Protein AF-A0A7C6TSR0-F1 (afdb_monomer)

Secondary structure (DSSP, 8-state):
------------------------TTS-S--HHHHHHHHHHHGGGHHHHHHHHHHHHHHHHHHHHHHHHHHHIIIIIITTT-HHHHHHHHHHHHHHHHHHHHHHHHHHHHHHHHHHHHHHHH--

Sequence (124 aa):
MSFSFNPGVMRGARLRIGRGGREEISGKIFDWNITRRLLAYLRPHRRMMFESLFWMLASAGLALLAPYLVKRTIDDYIAMGDVQGLVWMATATLSAYAADFGANWRRRILLSTVGNNILRTMRG

pLDDT: mean 73.38, std 11.83, range [44.19, 92.75]

Nearest PDB structures (foldseek):
  6b87-assembly1_A-2  TM=4.267E-01  e=4.795E+00  synthetic construct
  6pyu-assembly1_B  TM=4.968E-01  e=9.251E+00  Homo sapiens
  4ayx-assembly1_A  TM=3.286E-01  e=4.795E+00  Homo sapiens
  3q84-assembly1_A  TM=3.900E-01  e=7.113E+00  Homo sapiens

Structure (mmCIF, N/CA/C/O backbone):
data_AF-A0A7C6TSR0-F1
#
_entry.id   AF-A0A7C6TSR0-F1
#
loop_
_atom_site.group_PDB
_atom_site.id
_atom_site.type_symbol
_atom_site.label_atom_id
_atom_site.label_alt_id
_atom_site.label_comp_id
_atom_site.label_asym_id
_atom_site.label_entity_id
_atom_site.label_seq_id
_atom_site.pdbx_PDB_ins_code
_atom_site.Cartn_x
_atom_site.Cartn_y
_atom_site.Cartn_z
_atom_site.occupancy
_atom_site.B_iso_or_equiv
_atom_site.auth_seq_id
_atom_site.auth_comp_id
_atom_site.auth_asym_id
_atom_site.auth_atom_id
_atom_site.pdbx_PDB_model_num
ATOM 1 N N . MET A 1 1 ? 62.803 -49.793 -16.613 1.00 44.19 1 MET A N 1
ATOM 2 C CA . MET A 1 1 ? 62.117 -48.748 -17.403 1.00 44.19 1 MET A CA 1
ATOM 3 C C . MET A 1 1 ? 62.754 -47.413 -17.050 1.00 44.19 1 MET A C 1
ATOM 5 O O . MET A 1 1 ? 62.627 -46.982 -15.914 1.00 44.19 1 MET A O 1
ATOM 9 N N . SER A 1 2 ? 63.537 -46.835 -17.960 1.00 48.31 2 SER A N 1
ATOM 10 C CA . SER A 1 2 ? 64.194 -45.534 -17.799 1.00 48.31 2 SER A CA 1
ATOM 11 C C . SER A 1 2 ? 63.279 -44.436 -18.341 1.00 48.31 2 SER A C 1
ATOM 13 O O . SER A 1 2 ? 62.858 -44.486 -19.493 1.00 48.31 2 SER A O 1
ATOM 15 N N . PHE A 1 3 ? 62.952 -43.449 -17.511 1.00 61.34 3 PHE A N 1
ATOM 16 C CA . PHE A 1 3 ? 62.216 -42.263 -17.942 1.00 61.34 3 PHE A CA 1
ATOM 17 C C . PHE A 1 3 ? 63.221 -41.188 -18.362 1.00 61.34 3 PHE A C 1
ATOM 19 O O . PHE A 1 3 ? 63.941 -40.651 -17.523 1.00 61.34 3 PHE A O 1
ATOM 26 N N . SER A 1 4 ? 63.290 -40.881 -19.660 1.00 63.81 4 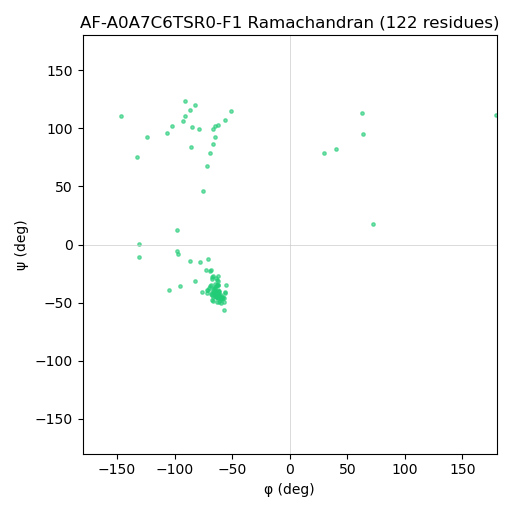SER A N 1
ATOM 27 C CA . SER A 1 4 ? 64.014 -39.710 -20.162 1.00 63.81 4 SER A CA 1
ATOM 28 C C . SER A 1 4 ? 63.089 -38.493 -20.130 1.00 63.81 4 SER A C 1
ATOM 30 O O . SER A 1 4 ? 62.091 -38.452 -20.851 1.00 63.81 4 SER A O 1
ATOM 32 N N . PHE A 1 5 ? 63.416 -37.491 -19.319 1.00 59.25 5 PHE A N 1
ATOM 33 C CA . PHE A 1 5 ? 62.766 -36.184 -19.380 1.00 59.25 5 PHE A CA 1
ATOM 34 C C . PHE A 1 5 ? 63.412 -35.351 -20.492 1.00 59.25 5 PHE A C 1
ATOM 36 O O . PHE A 1 5 ? 64.608 -35.078 -20.449 1.00 59.25 5 PHE A O 1
ATOM 43 N N . ASN A 1 6 ? 62.614 -34.948 -21.481 1.00 64.75 6 ASN A N 1
ATOM 44 C CA . ASN A 1 6 ? 62.999 -34.001 -22.524 1.00 64.75 6 ASN A CA 1
ATOM 45 C C . ASN A 1 6 ? 62.390 -32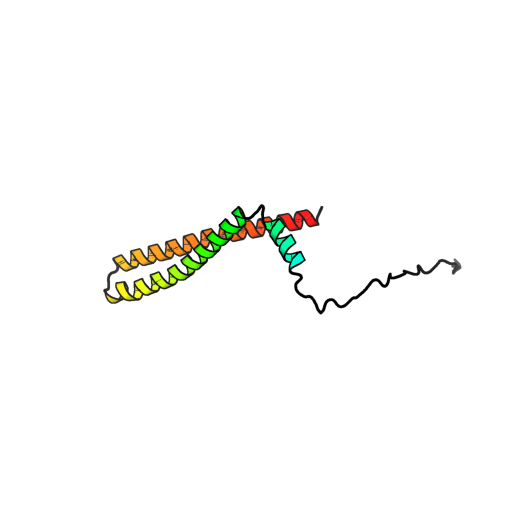.625 -22.189 1.00 64.75 6 ASN A C 1
ATOM 47 O O . ASN A 1 6 ? 61.186 -32.444 -22.393 1.00 64.75 6 ASN A O 1
ATOM 51 N N . PRO A 1 7 ? 63.148 -31.652 -21.648 1.00 61.78 7 PRO A N 1
ATOM 52 C CA . PRO A 1 7 ? 62.621 -30.329 -21.359 1.00 61.78 7 PRO A CA 1
ATOM 53 C C . PRO A 1 7 ? 62.736 -29.482 -22.628 1.00 61.78 7 PRO A C 1
ATOM 55 O O . PRO A 1 7 ? 63.700 -28.751 -22.838 1.00 61.78 7 PRO A O 1
ATOM 58 N N . GLY A 1 8 ? 61.748 -29.622 -23.508 1.00 57.47 8 GLY A N 1
ATOM 59 C CA . GLY A 1 8 ? 61.730 -28.963 -24.806 1.00 57.47 8 GLY A CA 1
ATOM 60 C C . GLY A 1 8 ? 60.486 -28.112 -25.030 1.00 57.47 8 GLY A C 1
ATOM 61 O O . GLY A 1 8 ? 59.515 -28.605 -25.580 1.00 57.47 8 GLY A O 1
ATOM 62 N N . VAL A 1 9 ? 60.601 -26.822 -24.691 1.00 56.94 9 VAL A N 1
ATOM 63 C CA . VAL A 1 9 ? 60.045 -25.676 -25.440 1.00 56.94 9 VAL A CA 1
ATOM 64 C C . VAL A 1 9 ? 58.506 -25.604 -25.586 1.00 56.94 9 VAL A C 1
ATOM 66 O O . VAL A 1 9 ? 57.922 -26.322 -26.380 1.00 56.94 9 VAL A O 1
ATOM 69 N N . MET A 1 10 ? 5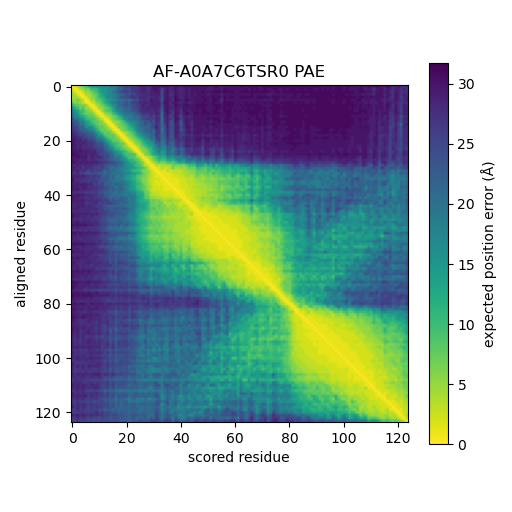7.850 -24.606 -24.968 1.00 54.41 10 MET A N 1
ATOM 70 C CA . MET A 1 10 ? 57.243 -23.491 -25.728 1.00 54.41 10 MET A CA 1
ATOM 71 C C . MET A 1 10 ? 56.513 -22.438 -24.872 1.00 54.41 10 MET A C 1
ATOM 73 O O . MET A 1 10 ? 55.413 -22.630 -24.377 1.00 54.41 10 MET A O 1
ATOM 77 N N . ARG A 1 11 ? 57.151 -21.258 -24.866 1.00 55.50 11 ARG A N 1
ATOM 78 C CA . ARG A 1 11 ? 56.585 -19.920 -25.118 1.00 55.50 11 ARG A CA 1
ATOM 79 C C . ARG A 1 11 ? 55.529 -19.405 -24.137 1.00 55.50 11 ARG A C 1
ATOM 81 O O . ARG A 1 11 ? 54.328 -19.543 -24.334 1.00 55.50 11 ARG A O 1
ATOM 88 N N . GLY A 1 12 ? 56.025 -18.628 -23.171 1.00 53.94 12 GLY A N 1
ATOM 89 C CA . GLY A 1 12 ? 55.229 -17.672 -22.413 1.00 53.94 12 GLY A CA 1
ATOM 90 C C . GLY A 1 12 ? 54.433 -16.754 -23.341 1.00 53.94 12 GLY A C 1
ATOM 91 O O . GLY A 1 12 ? 54.993 -15.949 -24.091 1.00 53.94 12 GLY A O 1
ATOM 92 N N . ALA A 1 13 ? 53.113 -16.875 -23.265 1.00 57.88 13 ALA A N 1
ATOM 93 C CA . ALA A 1 13 ? 52.195 -15.900 -23.811 1.00 57.88 13 ALA A CA 1
ATOM 94 C C . ALA A 1 13 ? 52.383 -14.592 -23.032 1.00 57.88 13 ALA A C 1
ATOM 96 O O . ALA A 1 13 ? 51.921 -14.444 -21.900 1.00 57.88 13 ALA A O 1
ATOM 97 N N . ARG A 1 14 ? 53.096 -13.631 -23.629 1.00 56.88 14 ARG A N 1
ATOM 98 C CA . ARG A 1 14 ? 53.084 -12.243 -23.163 1.00 56.88 14 ARG A CA 1
ATOM 99 C C . ARG A 1 14 ? 51.673 -11.699 -23.372 1.00 56.88 14 ARG A C 1
ATOM 101 O O . ARG A 1 14 ? 51.352 -11.194 -24.447 1.00 56.88 14 ARG A O 1
ATOM 108 N N . LEU A 1 15 ? 50.831 -11.799 -22.347 1.00 64.50 15 LEU A N 1
ATOM 109 C CA . LEU A 1 15 ? 49.575 -11.065 -22.291 1.00 64.50 15 LEU A CA 1
ATOM 110 C C . LEU A 1 15 ? 49.907 -9.576 -22.182 1.00 64.50 15 LEU A C 1
ATOM 112 O O . LEU A 1 15 ? 50.250 -9.049 -21.125 1.00 64.50 15 LEU A O 1
ATOM 116 N N . ARG A 1 16 ? 49.830 -8.904 -23.329 1.00 58.31 16 ARG A N 1
ATOM 117 C CA . ARG A 1 16 ? 49.820 -7.452 -23.450 1.00 58.31 16 ARG A CA 1
ATOM 118 C C . ARG A 1 16 ? 48.522 -6.948 -22.819 1.00 58.31 16 ARG A C 1
ATOM 120 O O . ARG A 1 16 ? 47.521 -6.796 -23.511 1.00 58.31 16 ARG A O 1
ATOM 127 N N . ILE A 1 17 ? 48.537 -6.718 -21.504 1.00 62.09 17 ILE A N 1
ATOM 128 C CA . ILE A 1 17 ? 47.492 -5.952 -20.822 1.00 62.09 17 ILE A CA 1
ATOM 129 C C . ILE A 1 17 ? 47.542 -4.546 -21.416 1.00 62.09 1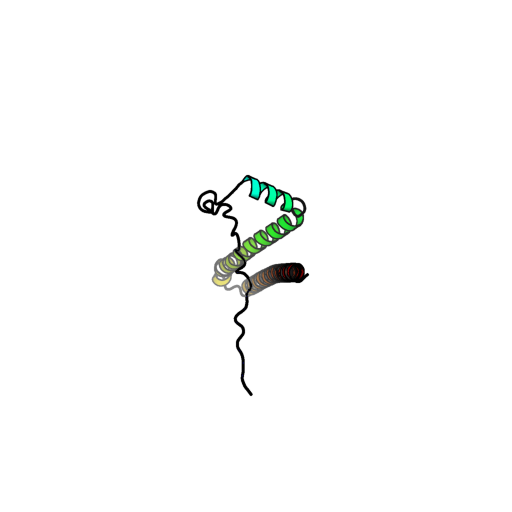7 ILE A C 1
ATOM 131 O O . ILE A 1 17 ? 48.452 -3.763 -21.140 1.00 62.09 17 ILE A O 1
ATOM 135 N N . GLY A 1 18 ? 46.584 -4.267 -22.299 1.00 52.62 18 GLY A N 1
ATOM 136 C CA . GLY A 1 18 ? 46.303 -2.932 -22.791 1.00 52.62 18 GLY A CA 1
ATOM 137 C C . GLY A 1 18 ? 46.025 -2.031 -21.598 1.00 52.62 18 GLY A C 1
ATOM 138 O O . GLY A 1 18 ? 44.992 -2.133 -20.942 1.00 52.62 18 GLY A O 1
ATOM 139 N N . ARG A 1 19 ? 46.993 -1.167 -21.309 1.00 59.22 19 ARG A N 1
ATOM 140 C CA . ARG A 1 19 ? 46.896 -0.042 -20.389 1.00 59.22 19 ARG A CA 1
ATOM 141 C C . ARG A 1 19 ? 45.960 0.990 -21.026 1.00 59.22 19 ARG A C 1
ATOM 143 O O . ARG A 1 19 ? 46.417 1.939 -21.645 1.00 59.22 19 ARG A O 1
ATOM 150 N N . GLY A 1 20 ? 44.656 0.750 -20.929 1.00 51.03 20 GLY A N 1
ATOM 151 C CA . GLY A 1 20 ? 43.603 1.705 -21.263 1.00 51.03 20 GLY A CA 1
ATOM 152 C C . GLY A 1 20 ? 42.974 2.222 -19.976 1.00 51.03 20 GLY A C 1
ATOM 153 O O . GLY A 1 20 ? 42.149 1.535 -19.388 1.00 51.03 20 GLY A O 1
ATOM 154 N N . GLY A 1 21 ? 43.449 3.381 -19.517 1.00 48.56 21 GLY A N 1
ATOM 155 C CA . GLY A 1 21 ? 42.762 4.306 -18.610 1.00 48.56 21 GLY A CA 1
ATOM 156 C C . GLY A 1 21 ? 41.956 3.713 -17.455 1.00 48.56 21 GLY A C 1
ATOM 157 O O . GLY A 1 21 ? 40.731 3.708 -17.491 1.00 48.56 21 GLY A O 1
ATOM 158 N N . ARG A 1 22 ? 42.628 3.369 -16.349 1.00 46.44 22 ARG A N 1
ATOM 159 C CA . ARG A 1 22 ? 42.043 3.598 -15.016 1.00 46.44 22 ARG A CA 1
ATOM 160 C C . ARG A 1 22 ? 42.061 5.109 -14.755 1.00 46.44 22 ARG A C 1
ATOM 162 O O . ARG A 1 22 ? 42.843 5.586 -13.943 1.00 46.44 22 ARG A O 1
ATOM 169 N N . GLU A 1 23 ? 41.269 5.856 -15.516 1.00 53.75 23 GLU A N 1
ATOM 170 C CA . GLU A 1 23 ? 40.944 7.243 -15.199 1.00 53.75 23 GLU A CA 1
ATOM 171 C C . GLU A 1 23 ? 39.866 7.203 -14.114 1.00 53.75 23 GLU A C 1
ATOM 173 O O . GLU A 1 23 ? 38.709 6.881 -14.362 1.00 53.75 23 GLU A O 1
ATOM 178 N N . GLU A 1 24 ? 40.317 7.388 -12.875 1.00 53.47 24 GLU A N 1
ATOM 179 C CA . GLU A 1 24 ? 39.604 8.082 -11.800 1.00 53.47 24 GLU A CA 1
ATOM 180 C C . GLU A 1 24 ? 38.064 8.013 -11.842 1.00 53.47 24 GLU A C 1
ATOM 182 O O . GLU A 1 24 ? 37.370 8.982 -12.151 1.00 53.47 24 GLU A O 1
ATOM 187 N N . ILE A 1 25 ? 37.498 6.881 -11.408 1.00 57.06 25 ILE A N 1
ATOM 188 C CA . ILE A 1 25 ? 36.054 6.725 -11.141 1.00 57.06 25 ILE A CA 1
ATOM 189 C C . ILE A 1 25 ? 35.684 7.437 -9.817 1.00 57.06 25 ILE A C 1
ATOM 191 O O . ILE A 1 25 ? 35.036 6.865 -8.949 1.00 57.06 25 ILE A O 1
ATOM 195 N N . SER A 1 26 ? 36.153 8.673 -9.603 1.00 57.47 26 SER A N 1
ATOM 196 C CA . SER A 1 26 ? 36.016 9.366 -8.309 1.00 57.47 26 SER A CA 1
ATOM 197 C C . SER A 1 26 ? 35.465 10.797 -8.370 1.00 57.47 26 SER A C 1
ATOM 199 O O . SER A 1 26 ? 35.315 11.408 -7.318 1.00 57.47 26 SER A O 1
ATOM 201 N N . GLY A 1 27 ? 35.120 11.354 -9.538 1.00 59.03 27 GLY A N 1
ATOM 202 C CA . GLY A 1 27 ? 34.819 12.799 -9.625 1.00 59.03 27 GLY A CA 1
ATOM 203 C C . GLY A 1 27 ? 33.533 13.235 -10.330 1.00 59.03 27 GLY A C 1
ATOM 204 O O . GLY A 1 27 ? 33.165 14.401 -10.230 1.00 59.03 27 GLY A O 1
ATOM 205 N N . LYS A 1 28 ? 32.825 12.349 -11.039 1.00 64.06 28 LYS A N 1
ATOM 206 C CA . LYS A 1 28 ? 31.527 12.660 -11.673 1.00 64.06 28 LYS A CA 1
ATOM 207 C C . LYS A 1 28 ? 30.528 11.557 -11.358 1.00 64.06 28 LYS A C 1
ATOM 209 O O . LYS A 1 28 ? 30.232 10.702 -12.180 1.00 64.06 28 LYS A O 1
ATOM 214 N N . ILE A 1 29 ? 30.034 11.569 -10.125 1.00 63.22 29 ILE A N 1
ATOM 215 C CA . ILE A 1 29 ? 29.140 10.528 -9.593 1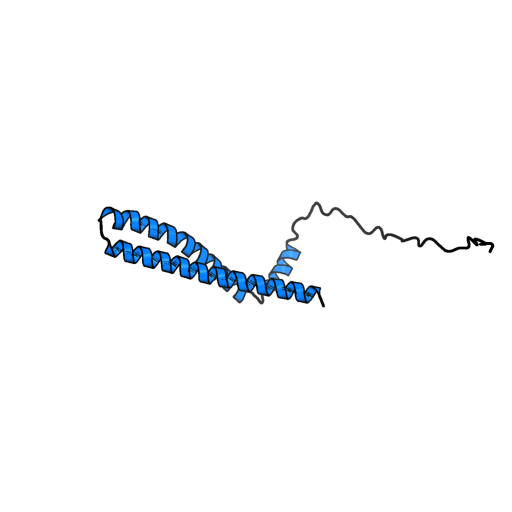.00 63.22 29 ILE A CA 1
ATOM 216 C C . ILE A 1 29 ? 27.733 10.598 -10.228 1.00 63.22 29 ILE A C 1
ATOM 218 O O . ILE A 1 29 ? 26.961 9.648 -10.138 1.00 63.22 29 ILE A O 1
ATOM 222 N N . PHE A 1 30 ? 27.400 11.675 -10.948 1.00 72.25 30 PHE A N 1
ATOM 223 C CA . PHE A 1 30 ? 26.124 11.791 -11.649 1.00 72.25 30 PHE A CA 1
ATOM 224 C C . PHE A 1 30 ? 26.259 12.582 -12.952 1.00 72.25 30 PHE A C 1
ATOM 226 O O . PHE A 1 30 ? 26.463 13.796 -12.938 1.00 72.25 30 PHE A O 1
ATOM 233 N N . ASP A 1 31 ? 26.126 11.898 -14.089 1.00 86.69 31 ASP A N 1
ATOM 234 C CA . ASP A 1 31 ? 26.043 12.549 -15.395 1.00 86.69 31 ASP A CA 1
ATOM 235 C C . ASP A 1 31 ? 24.574 12.784 -15.759 1.00 86.69 31 ASP A C 1
ATOM 237 O O . ASP A 1 31 ? 23.829 11.862 -16.114 1.00 86.69 31 ASP A O 1
ATOM 241 N N . TRP A 1 32 ? 24.149 14.048 -15.677 1.00 86.38 32 TRP A N 1
ATOM 242 C CA . TRP A 1 32 ? 22.752 14.414 -15.896 1.00 86.38 32 TRP A CA 1
ATOM 243 C C . TRP A 1 32 ? 22.285 14.084 -17.327 1.00 86.38 32 TRP A C 1
ATOM 245 O O . TRP A 1 32 ? 21.107 13.812 -17.573 1.00 86.38 32 TRP A O 1
ATOM 255 N N . ASN A 1 33 ? 23.213 14.060 -18.287 1.00 87.25 33 ASN A N 1
ATOM 256 C CA . ASN A 1 33 ? 22.922 13.746 -19.679 1.00 87.25 33 ASN A CA 1
ATOM 257 C C . ASN A 1 33 ? 22.598 12.254 -19.863 1.00 87.25 33 ASN A C 1
ATOM 259 O O . ASN A 1 33 ? 21.669 11.896 -20.595 1.00 87.25 33 ASN A O 1
ATOM 263 N N . ILE A 1 34 ? 23.316 11.385 -19.148 1.00 82.00 34 ILE A N 1
ATOM 264 C CA . ILE A 1 34 ? 23.068 9.939 -19.145 1.00 82.00 34 ILE A CA 1
ATOM 265 C C . ILE A 1 34 ? 21.729 9.645 -18.469 1.00 82.00 34 ILE A C 1
ATOM 267 O O . ILE A 1 34 ? 20.890 8.954 -19.051 1.00 82.00 34 ILE A O 1
ATOM 271 N N . THR A 1 35 ? 21.464 10.228 -17.299 1.00 86.38 35 THR A N 1
ATOM 272 C CA . THR A 1 35 ? 20.200 9.992 -16.588 1.00 86.38 35 THR A CA 1
ATOM 273 C C . THR A 1 35 ? 19.000 10.534 -17.367 1.00 86.38 35 THR A C 1
ATOM 275 O O . THR A 1 35 ? 17.949 9.898 -17.380 1.00 86.38 35 THR A O 1
ATOM 278 N N . ARG A 1 36 ? 19.136 11.650 -18.101 1.00 88.81 36 ARG A N 1
ATOM 279 C CA . ARG A 1 36 ? 18.074 12.153 -18.992 1.00 88.81 36 ARG A CA 1
ATOM 280 C C . ARG A 1 36 ? 17.782 11.191 -20.146 1.00 88.81 36 ARG A C 1
ATOM 282 O O . ARG A 1 36 ? 16.614 10.981 -20.476 1.00 88.81 36 ARG A O 1
ATOM 289 N N . ARG A 1 37 ? 18.814 10.588 -20.747 1.00 83.81 37 ARG A N 1
ATOM 290 C CA . ARG A 1 37 ? 18.644 9.534 -21.765 1.00 83.81 37 ARG A CA 1
ATOM 291 C C . ARG A 1 37 ? 17.963 8.303 -21.172 1.00 83.81 37 ARG A C 1
ATOM 293 O O . ARG A 1 37 ? 17.042 7.776 -21.786 1.00 83.81 37 ARG A O 1
ATOM 300 N N . LEU A 1 38 ? 18.333 7.907 -19.956 1.00 81.50 38 LEU A N 1
ATOM 301 C CA . LEU A 1 38 ? 17.696 6.804 -19.236 1.00 81.50 38 LEU A CA 1
ATOM 302 C C . LEU A 1 38 ? 16.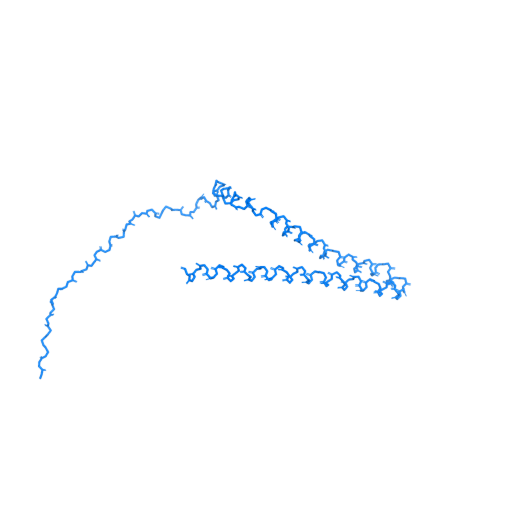212 7.091 -18.932 1.00 81.50 38 LEU A C 1
ATOM 304 O O . LEU A 1 38 ? 15.350 6.254 -19.189 1.00 81.50 38 LEU A O 1
ATOM 308 N N . LEU A 1 39 ? 15.887 8.312 -18.491 1.00 81.88 39 LEU A N 1
ATOM 309 C CA . LEU A 1 39 ? 14.507 8.773 -18.293 1.00 81.88 39 LEU A CA 1
ATOM 310 C C . LEU A 1 39 ? 13.693 8.787 -19.594 1.00 81.88 39 LEU A C 1
ATOM 312 O O . LEU A 1 39 ? 12.484 8.555 -19.568 1.00 81.88 39 LEU A O 1
ATOM 316 N N . ALA A 1 40 ? 14.328 9.034 -20.742 1.00 84.25 40 ALA A N 1
ATOM 317 C CA . ALA A 1 40 ? 13.655 8.960 -22.035 1.00 84.25 40 ALA A CA 1
ATOM 318 C C . ALA A 1 40 ? 13.236 7.521 -22.397 1.00 84.25 40 ALA A C 1
ATOM 320 O O . ALA A 1 40 ? 12.196 7.345 -23.028 1.00 84.25 40 ALA A O 1
ATOM 321 N N . TYR A 1 41 ? 13.955 6.494 -21.932 1.00 75.56 41 TYR A N 1
ATOM 322 C CA . TYR A 1 41 ? 13.540 5.091 -22.086 1.00 75.56 41 TYR A CA 1
ATOM 323 C C . TYR A 1 41 ? 12.365 4.700 -21.174 1.00 75.56 41 TYR A C 1
ATOM 325 O O . TYR A 1 41 ? 11.604 3.787 -21.493 1.00 75.56 41 TYR A O 1
ATOM 333 N N . LEU A 1 42 ? 12.147 5.433 -20.079 1.00 73.38 42 LEU A N 1
ATOM 334 C CA . LEU A 1 42 ? 10.965 5.286 -19.216 1.00 73.38 42 LEU A CA 1
ATOM 335 C C . LEU A 1 42 ? 9.713 5.961 -19.807 1.00 73.38 42 LEU A C 1
ATOM 337 O O . LEU A 1 42 ? 8.590 5.684 -19.385 1.00 73.38 42 LEU A O 1
ATOM 341 N N . ARG A 1 43 ? 9.884 6.825 -20.816 1.00 76.69 43 ARG A N 1
ATOM 342 C CA . ARG A 1 43 ? 8.819 7.593 -21.481 1.00 76.69 43 ARG A CA 1
ATOM 343 C C . ARG A 1 43 ? 7.677 6.736 -22.074 1.00 76.69 43 ARG A C 1
ATOM 345 O O . ARG A 1 43 ? 6.529 7.126 -21.861 1.00 76.69 43 ARG A O 1
ATOM 352 N N . PRO A 1 44 ? 7.914 5.586 -22.742 1.00 79.50 44 PRO A N 1
ATOM 353 C CA . PRO A 1 44 ? 6.833 4.702 -23.200 1.00 79.50 44 PRO A CA 1
ATOM 354 C C . PRO A 1 44 ? 6.078 3.992 -22.061 1.00 79.50 44 PRO A C 1
ATOM 356 O O . PRO A 1 44 ? 4.913 3.645 -22.228 1.00 79.50 44 PRO A O 1
ATOM 359 N N . HIS A 1 45 ? 6.679 3.855 -20.874 1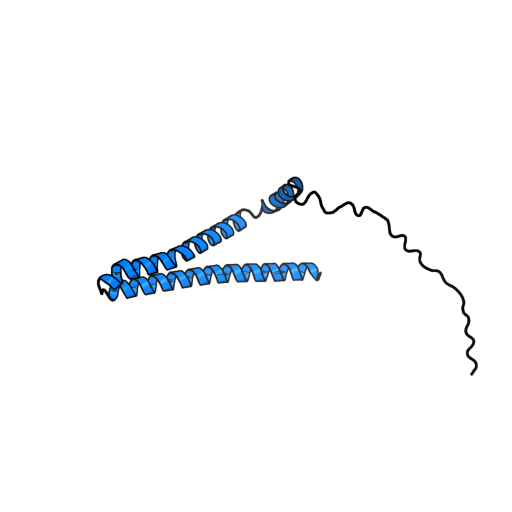.00 76.31 45 HIS A N 1
ATOM 360 C CA . HIS A 1 45 ? 6.086 3.171 -19.713 1.00 76.31 45 HIS A CA 1
ATOM 361 C C . HIS A 1 45 ? 5.447 4.134 -18.702 1.00 76.31 45 HIS A C 1
ATOM 363 O O . HIS A 1 45 ? 5.099 3.741 -17.588 1.00 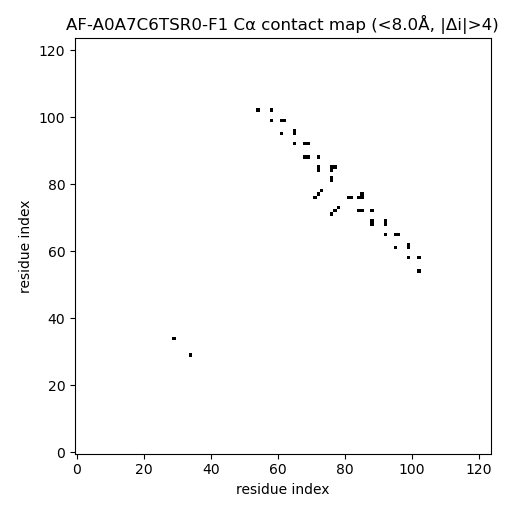76.31 45 HIS A O 1
ATOM 369 N N . ARG A 1 46 ? 5.259 5.407 -19.076 1.00 81.44 46 ARG A N 1
ATOM 370 C CA . ARG A 1 46 ? 4.714 6.440 -18.180 1.00 81.44 46 ARG A CA 1
ATOM 371 C C . ARG A 1 46 ? 3.364 6.067 -17.583 1.00 81.44 46 ARG A C 1
ATOM 373 O O . ARG A 1 46 ? 3.139 6.394 -16.428 1.00 81.44 46 ARG A O 1
ATOM 380 N N . ARG A 1 47 ? 2.500 5.360 -18.321 1.00 82.44 47 ARG A N 1
ATOM 381 C CA . ARG A 1 47 ? 1.201 4.897 -17.800 1.00 82.44 47 ARG A CA 1
ATOM 382 C C . ARG A 1 47 ? 1.370 3.950 -16.611 1.00 82.44 47 ARG A C 1
ATOM 384 O O . ARG A 1 47 ? 0.806 4.211 -15.558 1.00 82.44 47 ARG A O 1
ATOM 391 N N . MET A 1 48 ? 2.224 2.935 -16.748 1.00 77.94 48 MET A N 1
ATOM 392 C CA . MET A 1 48 ? 2.513 1.981 -15.670 1.00 77.94 48 MET A CA 1
ATOM 393 C C . MET A 1 48 ? 3.206 2.661 -14.486 1.00 77.94 48 MET A C 1
ATOM 395 O O . MET A 1 48 ? 2.919 2.354 -13.334 1.00 77.94 48 MET A O 1
ATOM 399 N N . MET A 1 49 ? 4.096 3.620 -14.760 1.00 81.88 49 MET A N 1
ATOM 400 C CA . MET A 1 49 ? 4.784 4.366 -13.710 1.00 81.88 49 MET A CA 1
ATOM 401 C C . MET A 1 49 ? 3.806 5.248 -12.918 1.00 81.88 49 MET A C 1
ATOM 403 O O . MET A 1 49 ? 3.818 5.219 -11.692 1.00 81.88 49 MET A O 1
ATOM 407 N N . PHE A 1 50 ? 2.907 5.965 -13.599 1.00 88.44 50 PHE A N 1
ATOM 408 C CA . PHE A 1 50 ? 1.843 6.737 -12.952 1.00 88.44 50 PHE A CA 1
ATOM 409 C C . PHE A 1 50 ? 0.892 5.850 -12.153 1.00 88.44 50 PHE A C 1
ATOM 411 O O . PHE A 1 50 ? 0.534 6.209 -11.039 1.00 88.44 50 PHE A O 1
ATOM 418 N N . GLU A 1 51 ? 0.526 4.685 -12.682 1.00 82.94 51 GLU A N 1
ATOM 419 C CA . GLU A 1 51 ? -0.317 3.726 -11.973 1.00 82.94 51 GLU A CA 1
ATOM 420 C C . GLU A 1 51 ? 0.379 3.202 -10.709 1.00 82.94 51 GLU A C 1
ATOM 422 O O . GLU A 1 51 ? -0.203 3.224 -9.628 1.00 82.94 51 GLU A O 1
ATOM 427 N N . SER A 1 52 ? 1.660 2.830 -10.796 1.00 75.38 52 SER A N 1
ATOM 428 C CA . SER A 1 52 ? 2.440 2.425 -9.619 1.00 75.38 52 SER A CA 1
ATOM 429 C C . SER A 1 52 ? 2.585 3.547 -8.591 1.00 75.38 52 SER A C 1
ATOM 431 O O . SER A 1 52 ? 2.479 3.294 -7.392 1.00 75.38 52 SER A O 1
ATOM 433 N N . LEU A 1 53 ? 2.773 4.788 -9.048 1.00 88.94 53 LEU A N 1
ATOM 434 C CA . LEU A 1 53 ? 2.884 5.958 -8.187 1.00 88.94 53 LEU A CA 1
ATOM 435 C C . LEU A 1 53 ? 1.549 6.250 -7.500 1.00 88.94 53 LEU A C 1
ATOM 437 O O . LEU A 1 53 ? 1.524 6.518 -6.304 1.00 88.94 53 LEU A O 1
ATOM 441 N N . PHE A 1 54 ? 0.440 6.137 -8.230 1.00 92.75 54 PHE A N 1
ATOM 442 C CA . PHE A 1 54 ? -0.906 6.268 -7.688 1.00 92.75 54 PHE A CA 1
ATOM 443 C C . PHE A 1 54 ? -1.169 5.222 -6.604 1.00 92.75 54 PHE A C 1
ATOM 445 O O . PHE A 1 54 ? -1.542 5.586 -5.493 1.00 92.75 54 PHE A O 1
ATOM 452 N N . TRP A 1 55 ? -0.897 3.942 -6.872 1.00 81.69 55 TRP A N 1
ATOM 453 C CA . TRP A 1 55 ? -1.043 2.882 -5.870 1.00 81.69 55 TRP A CA 1
ATOM 454 C C . TRP A 1 55 ? -0.109 3.071 -4.671 1.00 81.69 55 TRP A C 1
ATOM 456 O O . TRP A 1 55 ? -0.491 2.780 -3.539 1.00 81.69 55 TRP A O 1
ATOM 466 N N . MET A 1 56 ? 1.100 3.593 -4.891 1.00 87.38 56 MET A N 1
ATOM 467 C CA . MET A 1 56 ? 2.028 3.933 -3.814 1.00 87.38 56 MET A CA 1
ATOM 468 C C . MET A 1 56 ? 1.456 5.036 -2.917 1.00 87.38 56 MET A C 1
ATOM 470 O O . MET A 1 56 ? 1.410 4.857 -1.700 1.00 87.38 56 MET A O 1
ATOM 474 N N . LEU A 1 57 ? 0.963 6.129 -3.503 1.00 91.44 57 LEU A N 1
ATOM 475 C CA . LEU A 1 57 ? 0.345 7.235 -2.771 1.00 91.44 57 LEU A CA 1
ATOM 476 C C . LEU A 1 57 ? -0.946 6.807 -2.066 1.00 91.44 57 LEU A C 1
ATOM 478 O O . LEU A 1 57 ? -1.137 7.144 -0.903 1.00 91.44 57 LEU A O 1
ATOM 482 N N . ALA A 1 58 ? -1.789 6.014 -2.727 1.00 85.12 58 ALA A N 1
ATOM 483 C CA . ALA A 1 58 ? -2.987 5.440 -2.126 1.00 85.12 58 ALA A CA 1
ATOM 484 C C . ALA A 1 58 ? -2.633 4.566 -0.915 1.00 85.12 58 ALA A C 1
ATOM 486 O O . ALA A 1 58 ? -3.239 4.719 0.141 1.00 85.12 58 ALA A O 1
ATOM 487 N N . SER A 1 59 ? -1.607 3.711 -1.024 1.00 77.44 59 SER A N 1
ATOM 488 C CA . SER A 1 59 ? -1.150 2.893 0.107 1.00 77.44 59 SER A CA 1
ATOM 489 C C . SER A 1 59 ? -0.593 3.737 1.254 1.00 77.44 59 SER A C 1
ATOM 491 O O . SER A 1 59 ? -0.900 3.473 2.409 1.00 77.44 59 SER A O 1
ATOM 493 N N . ALA A 1 60 ? 0.161 4.797 0.948 1.00 86.56 60 ALA A N 1
ATOM 494 C CA . ALA A 1 60 ? 0.663 5.716 1.963 1.00 86.56 60 ALA A CA 1
ATOM 495 C C . ALA A 1 60 ? -0.494 6.437 2.676 1.00 86.56 60 ALA A C 1
ATOM 497 O O . ALA A 1 60 ? -0.499 6.534 3.900 1.00 86.56 60 ALA A O 1
ATOM 498 N N . GLY A 1 61 ? -1.505 6.877 1.920 1.00 87.69 61 GLY A N 1
ATOM 499 C CA . GLY A 1 61 ? -2.724 7.469 2.462 1.00 87.69 61 GLY A CA 1
ATOM 500 C C . GLY A 1 61 ? -3.488 6.499 3.361 1.00 87.69 61 GLY A C 1
ATOM 501 O O . GLY A 1 61 ? -3.823 6.858 4.482 1.00 87.69 61 GLY A O 1
ATOM 502 N N . LEU A 1 62 ? -3.701 5.256 2.919 1.00 75.88 62 LEU A N 1
ATOM 503 C CA . LEU A 1 62 ? -4.362 4.209 3.708 1.00 75.88 62 LEU A CA 1
ATOM 504 C C . LEU A 1 62 ? -3.593 3.868 4.993 1.00 75.88 62 LEU A C 1
ATOM 506 O O . LEU A 1 62 ? -4.207 3.720 6.049 1.00 75.88 62 LEU A O 1
ATOM 510 N N . ALA A 1 63 ? -2.260 3.820 4.929 1.00 75.94 63 ALA A N 1
ATOM 511 C CA . ALA A 1 63 ? -1.404 3.591 6.091 1.00 75.94 63 ALA A CA 1
ATOM 512 C C . ALA A 1 63 ? -1.522 4.705 7.147 1.00 75.94 63 ALA A C 1
ATOM 514 O O . ALA A 1 63 ? -1.387 4.429 8.336 1.00 75.94 63 ALA A O 1
ATOM 515 N N . LEU A 1 64 ? -1.807 5.944 6.730 1.00 78.50 64 LEU A N 1
ATOM 516 C CA . LEU A 1 64 ? -2.113 7.078 7.615 1.00 78.50 64 LEU A CA 1
ATOM 517 C C . LEU A 1 64 ? -3.579 7.086 8.082 1.00 78.50 64 LEU A C 1
ATOM 519 O O . LEU A 1 64 ? -3.878 7.521 9.194 1.00 78.50 64 LEU A O 1
ATOM 523 N N . LEU A 1 65 ? -4.496 6.586 7.254 1.00 77.88 65 LEU A N 1
ATOM 524 C CA . LEU A 1 65 ? -5.929 6.526 7.547 1.00 77.88 65 LEU A CA 1
ATOM 525 C C . LEU A 1 65 ? -6.234 5.516 8.666 1.00 77.88 65 LEU A C 1
ATOM 527 O O . LEU A 1 65 ? -7.079 5.786 9.516 1.00 77.88 65 LEU A O 1
ATOM 531 N N . ALA A 1 66 ? -5.503 4.399 8.722 1.00 72.81 66 ALA A N 1
ATOM 532 C CA . ALA A 1 66 ? -5.640 3.386 9.770 1.00 72.81 66 ALA A CA 1
ATOM 533 C C . ALA A 1 66 ? -5.437 3.938 11.205 1.00 72.81 66 ALA A C 1
ATOM 535 O O . ALA A 1 66 ? -6.366 3.834 12.009 1.00 72.81 66 ALA A O 1
ATOM 536 N N . PRO A 1 67 ? -4.305 4.583 11.562 1.00 74.62 67 PRO A N 1
ATOM 537 C CA . PRO A 1 67 ? -4.129 5.163 12.894 1.00 74.62 67 PRO A CA 1
ATOM 538 C C . PRO A 1 67 ? -5.072 6.346 13.157 1.00 74.62 67 PRO A C 1
ATOM 540 O O . PRO A 1 67 ? -5.441 6.579 14.307 1.00 74.62 67 PRO A O 1
ATOM 543 N N . TYR A 1 68 ? -5.508 7.072 12.120 1.00 79.44 68 TYR A N 1
ATOM 544 C CA . TYR A 1 68 ? -6.492 8.149 12.267 1.00 79.44 68 TYR A CA 1
ATOM 545 C C . TYR A 1 68 ? -7.881 7.623 12.662 1.00 79.44 68 TYR A C 1
ATOM 547 O O . TYR A 1 68 ? -8.510 8.170 13.568 1.00 79.44 68 TYR A O 1
ATOM 555 N N . LEU A 1 69 ? -8.343 6.537 12.035 1.00 66.94 69 LEU A N 1
ATOM 556 C CA . LEU A 1 69 ? -9.596 5.872 12.406 1.00 66.94 69 LEU A CA 1
ATOM 557 C C . LEU A 1 69 ? -9.529 5.313 13.826 1.00 66.94 69 LEU A C 1
ATOM 559 O O . LEU A 1 69 ? -10.461 5.525 14.598 1.00 66.94 69 LEU A O 1
ATOM 563 N N . VAL A 1 70 ? -8.415 4.679 14.206 1.00 72.31 70 VAL A N 1
ATOM 564 C CA . VAL A 1 70 ? -8.205 4.189 15.579 1.00 72.31 70 VAL A CA 1
ATOM 565 C C . VAL A 1 70 ? -8.257 5.339 16.584 1.00 72.31 70 VAL A C 1
ATOM 567 O O . VAL A 1 70 ? -8.979 5.241 17.572 1.00 72.31 70 VAL A O 1
ATOM 570 N N . LYS A 1 71 ? -7.575 6.459 16.309 1.00 73.38 71 LYS A N 1
ATOM 571 C CA . LYS A 1 71 ? -7.631 7.651 17.163 1.00 73.38 71 LYS A CA 1
ATOM 572 C C . LYS A 1 71 ? -9.066 8.151 17.334 1.00 73.38 71 LYS A C 1
ATOM 574 O O . LYS A 1 71 ? -9.514 8.335 18.457 1.00 73.38 71 LYS A O 1
ATOM 579 N N . ARG A 1 72 ? -9.809 8.305 16.235 1.00 70.81 72 ARG A N 1
ATOM 580 C CA . ARG A 1 72 ? -11.206 8.755 16.285 1.00 70.81 72 ARG A CA 1
ATOM 581 C C . ARG A 1 72 ? -12.116 7.777 17.029 1.00 70.81 72 ARG A C 1
ATOM 583 O O . ARG A 1 72 ? -13.038 8.191 17.716 1.00 70.81 72 ARG A O 1
ATOM 590 N N . THR A 1 73 ? -11.845 6.482 16.913 1.00 66.88 73 THR A N 1
ATOM 591 C CA . THR A 1 73 ? -12.568 5.437 17.648 1.00 66.88 73 THR A CA 1
ATOM 592 C C . THR A 1 73 ? -12.372 5.584 19.154 1.00 66.88 73 THR A C 1
ATOM 594 O O . THR A 1 73 ? -13.331 5.495 19.916 1.00 66.88 73 THR A O 1
ATOM 597 N N . ILE A 1 74 ? -11.133 5.835 19.581 1.00 65.19 74 ILE A N 1
ATOM 598 C CA . ILE A 1 74 ? -10.798 6.043 20.991 1.00 65.19 74 ILE A CA 1
ATOM 599 C C . ILE A 1 74 ? -11.435 7.339 21.507 1.00 65.19 74 ILE A C 1
ATOM 601 O O . ILE A 1 74 ? -12.101 7.310 22.539 1.00 65.19 74 ILE A O 1
ATOM 605 N N . ASP A 1 75 ? -11.275 8.440 20.770 1.00 66.69 75 ASP A N 1
ATOM 606 C CA . ASP A 1 75 ? -11.690 9.773 21.215 1.00 66.69 75 ASP A CA 1
ATOM 607 C C . ASP A 1 75 ? -13.226 9.945 21.231 1.00 66.69 75 ASP A C 1
ATOM 609 O O . ASP A 1 75 ? -13.762 10.484 22.197 1.00 66.69 75 ASP A O 1
ATOM 613 N N . ASP A 1 76 ? -13.948 9.455 20.211 1.00 61.44 76 ASP A N 1
ATOM 614 C CA . ASP A 1 76 ? -15.399 9.688 20.075 1.00 61.44 76 ASP A CA 1
ATOM 615 C C . ASP A 1 76 ? -16.257 8.540 20.649 1.00 61.44 76 ASP A C 1
ATOM 617 O O . ASP A 1 76 ? -17.330 8.787 21.198 1.00 61.44 76 ASP A O 1
ATOM 621 N N . TYR A 1 77 ? -15.819 7.279 20.528 1.00 59.00 77 TYR A N 1
ATOM 622 C CA . TYR A 1 77 ? -16.686 6.120 20.807 1.00 59.00 77 TYR A CA 1
ATOM 623 C C . TYR A 1 77 ? -16.385 5.425 22.136 1.00 59.00 77 TYR A C 1
ATOM 625 O O . TYR A 1 77 ? -17.318 5.054 22.850 1.00 59.00 77 TYR A O 1
ATOM 633 N N . ILE A 1 78 ? -15.109 5.285 22.520 1.00 57.25 78 ILE A N 1
ATOM 634 C CA . ILE A 1 78 ? -14.755 4.703 23.829 1.00 57.25 78 ILE A CA 1
ATOM 635 C C . ILE A 1 78 ? -15.167 5.651 24.967 1.00 57.25 78 ILE A C 1
ATOM 637 O O . ILE A 1 78 ? -15.634 5.185 26.004 1.00 57.25 78 ILE A O 1
ATOM 641 N N . ALA A 1 79 ? -15.083 6.970 24.757 1.00 58.84 79 ALA A N 1
ATOM 642 C CA . ALA A 1 79 ? -15.505 7.972 25.738 1.00 58.84 79 ALA A CA 1
ATOM 643 C C . ALA A 1 79 ? -17.030 8.003 25.986 1.00 58.84 79 ALA A C 1
ATOM 645 O O . ALA A 1 79 ? -17.454 8.358 27.084 1.00 58.84 79 ALA A O 1
ATOM 646 N N . MET A 1 80 ? -17.851 7.614 24.998 1.00 60.09 80 MET A N 1
ATOM 647 C CA . MET A 1 80 ? -19.320 7.582 25.111 1.00 60.09 80 MET A CA 1
ATOM 648 C C . MET A 1 80 ? -19.903 6.202 25.470 1.00 60.09 80 MET A C 1
ATOM 650 O O . MET A 1 80 ? -21.095 6.108 25.752 1.00 60.09 80 MET A O 1
ATOM 654 N N . GLY A 1 81 ? -19.095 5.134 25.483 1.00 61.53 81 GLY A N 1
ATOM 655 C CA . GLY A 1 81 ? -19.553 3.780 25.826 1.00 61.53 81 GLY A CA 1
ATOM 656 C C . GLY A 1 81 ? -20.435 3.106 24.763 1.00 61.53 81 GLY A C 1
ATOM 657 O O . GLY A 1 81 ? -21.122 2.132 25.071 1.00 61.53 81 GLY A O 1
ATOM 658 N N . ASP A 1 82 ? -20.426 3.596 23.518 1.00 68.19 82 ASP A N 1
ATOM 659 C CA . ASP A 1 82 ? -21.240 3.052 22.426 1.00 68.19 82 ASP A CA 1
ATOM 660 C C . ASP A 1 82 ? -20.541 1.867 21.734 1.00 68.19 82 ASP A C 1
ATOM 662 O O . ASP A 1 82 ? -19.644 2.011 20.895 1.00 68.19 82 ASP A O 1
ATOM 666 N N . VAL A 1 83 ? -20.989 0.663 22.092 1.00 72.25 83 VAL A N 1
ATOM 667 C CA . VAL A 1 83 ? -20.480 -0.616 21.577 1.00 72.25 83 VAL A CA 1
ATOM 668 C C . VAL A 1 83 ? -20.746 -0.771 20.074 1.00 72.25 83 VAL A C 1
ATOM 670 O O . VAL A 1 83 ? -19.971 -1.422 19.372 1.00 72.25 83 VAL A O 1
ATOM 673 N N . GLN A 1 84 ? -21.810 -0.160 19.547 1.00 75.69 84 GLN A N 1
ATOM 674 C CA . GLN A 1 84 ? -22.182 -0.312 18.143 1.00 75.69 84 GLN A CA 1
ATOM 675 C C . GLN A 1 84 ? -21.273 0.511 17.225 1.00 75.69 84 GLN A C 1
ATOM 677 O O . GLN A 1 84 ? -20.823 0.008 16.191 1.00 75.69 84 GLN A O 1
ATOM 682 N N . GLY A 1 85 ? -20.924 1.736 17.624 1.00 70.62 85 GLY A N 1
ATOM 683 C CA . GLY A 1 85 ? -19.925 2.545 16.921 1.00 70.62 85 GLY A CA 1
ATOM 684 C C . GLY A 1 85 ? -18.527 1.914 16.925 1.00 70.62 85 GLY A C 1
ATOM 685 O O . GLY A 1 85 ? -17.814 1.956 15.918 1.00 70.62 85 GLY A O 1
ATOM 686 N N . LEU A 1 86 ? -18.177 1.223 18.015 1.00 72.25 86 LEU A N 1
ATOM 687 C CA . LEU A 1 86 ? -16.922 0.479 18.136 1.00 72.25 86 LEU A CA 1
ATOM 688 C C . LEU A 1 86 ? -16.824 -0.672 17.118 1.00 72.25 86 LEU A C 1
ATOM 690 O O . LEU A 1 86 ? -15.787 -0.844 16.476 1.00 72.25 86 LEU A O 1
ATOM 694 N N . VAL A 1 87 ? -17.911 -1.427 16.915 1.00 79.62 87 VAL A N 1
ATOM 695 C CA . VAL A 1 87 ? -17.967 -2.524 15.928 1.00 79.62 87 VAL A CA 1
ATOM 696 C C . VAL A 1 87 ? -17.835 -1.997 14.496 1.00 79.62 87 VAL A C 1
ATOM 698 O O . VAL A 1 87 ? -17.100 -2.580 13.691 1.00 79.62 87 VAL A O 1
ATOM 701 N N . TRP A 1 88 ? -18.482 -0.874 14.170 1.00 77.25 88 TRP A N 1
ATOM 702 C CA . TRP A 1 88 ? -18.357 -0.247 12.850 1.00 77.25 88 TRP A CA 1
ATOM 703 C C . TRP A 1 88 ? -16.930 0.220 12.561 1.00 77.25 88 TRP A C 1
ATOM 705 O O . TRP A 1 88 ? -16.394 -0.064 11.489 1.00 77.25 88 TRP A O 1
ATOM 715 N N . MET A 1 89 ? -16.283 0.870 13.529 1.00 71.62 89 MET A N 1
ATOM 716 C CA . MET A 1 89 ? -14.894 1.315 13.408 1.00 71.62 89 MET A CA 1
ATOM 717 C C . MET A 1 89 ? -13.896 0.153 13.329 1.00 71.62 89 MET A C 1
ATOM 719 O O . MET A 1 89 ? -12.960 0.196 12.523 1.00 71.62 89 MET A O 1
ATOM 723 N N . ALA A 1 90 ? -14.104 -0.912 14.108 1.00 77.56 90 ALA A N 1
ATOM 724 C CA . ALA A 1 90 ? -13.295 -2.127 14.027 1.00 77.56 90 ALA A CA 1
ATOM 725 C C . ALA A 1 90 ? -13.405 -2.773 12.637 1.00 77.56 90 ALA A C 1
ATOM 727 O O . ALA A 1 90 ? -12.392 -3.115 12.026 1.00 77.56 90 ALA A O 1
ATOM 728 N N . THR A 1 91 ? -14.623 -2.858 12.096 1.00 79.06 91 THR A N 1
ATOM 729 C CA . THR A 1 91 ? -14.879 -3.402 10.754 1.00 79.06 91 THR A CA 1
ATOM 730 C C . THR A 1 91 ? -14.260 -2.519 9.664 1.00 79.06 91 THR A C 1
ATOM 732 O O . THR A 1 91 ? -13.615 -3.029 8.746 1.00 79.06 91 THR A O 1
ATOM 735 N N . ALA A 1 92 ? -14.371 -1.192 9.7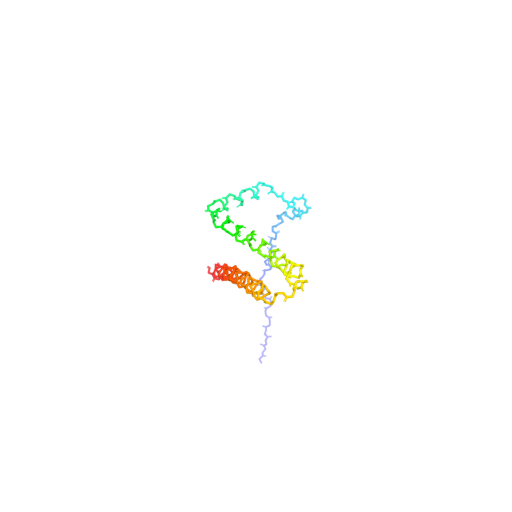85 1.00 77.88 92 ALA A N 1
ATOM 736 C CA . ALA A 1 92 ? -13.735 -0.242 8.875 1.00 77.88 92 ALA A CA 1
ATOM 737 C C . ALA A 1 92 ? -12.201 -0.380 8.887 1.00 77.88 92 ALA A C 1
ATOM 739 O O . ALA A 1 92 ? -11.578 -0.478 7.829 1.00 77.88 92 ALA A O 1
ATOM 740 N N . THR A 1 93 ? -11.591 -0.482 10.069 1.00 73.25 93 THR A N 1
ATOM 741 C CA . THR A 1 93 ? -10.139 -0.669 10.225 1.00 73.25 93 THR A CA 1
ATOM 742 C C . THR A 1 93 ? -9.676 -2.006 9.641 1.00 73.25 93 THR A C 1
ATOM 744 O O . THR A 1 93 ? -8.688 -2.056 8.908 1.00 73.25 93 THR A O 1
ATOM 747 N N . LEU A 1 94 ? -10.427 -3.085 9.887 1.00 84.19 94 LEU A N 1
ATOM 748 C CA . LEU A 1 94 ? -10.170 -4.398 9.294 1.00 84.19 94 LEU A CA 1
ATOM 749 C C . LEU A 1 94 ? -10.199 -4.330 7.758 1.00 84.19 94 LEU A C 1
ATOM 751 O O . LEU A 1 94 ? -9.304 -4.851 7.094 1.00 84.19 94 LEU A O 1
ATOM 755 N N . SER A 1 95 ? -11.199 -3.648 7.191 1.00 80.50 95 SER A N 1
ATOM 756 C CA . SER A 1 95 ? -11.329 -3.483 5.741 1.00 80.50 95 SER A CA 1
ATOM 757 C C . SER A 1 95 ? -10.181 -2.665 5.133 1.00 80.50 95 SER A C 1
ATOM 759 O O . SER A 1 95 ? -9.686 -3.010 4.059 1.00 80.50 95 SER A O 1
ATOM 761 N N . ALA A 1 96 ? -9.684 -1.649 5.847 1.00 80.06 96 ALA A N 1
ATOM 762 C CA . ALA A 1 96 ? -8.525 -0.863 5.431 1.00 80.06 96 ALA A CA 1
ATOM 763 C C . ALA A 1 96 ? -7.248 -1.718 5.384 1.00 80.06 96 ALA A C 1
ATOM 765 O O . ALA A 1 96 ? -6.512 -1.670 4.397 1.00 80.06 96 ALA A O 1
ATOM 766 N N . TYR A 1 97 ? -7.015 -2.562 6.397 1.00 80.69 97 TYR A N 1
ATOM 767 C CA . TYR A 1 97 ? -5.888 -3.500 6.386 1.00 80.69 97 TYR A CA 1
ATOM 768 C C . TYR A 1 97 ? -6.015 -4.569 5.299 1.00 80.69 97 TYR A C 1
ATOM 770 O O . TYR A 1 97 ? -5.019 -4.913 4.664 1.00 80.69 97 TYR A O 1
ATOM 778 N N . ALA A 1 98 ? -7.224 -5.067 5.030 1.00 87.44 98 ALA A N 1
ATOM 779 C CA . ALA A 1 98 ? -7.455 -6.001 3.930 1.00 87.44 98 ALA A CA 1
ATOM 780 C C . ALA A 1 98 ? -7.133 -5.365 2.563 1.00 87.44 98 ALA A C 1
ATOM 782 O O . ALA A 1 98 ? -6.504 -6.000 1.711 1.00 87.44 98 ALA A O 1
ATOM 783 N N . ALA A 1 99 ? -7.507 -4.097 2.363 1.00 82.25 99 ALA A N 1
ATOM 784 C CA . ALA A 1 99 ? -7.173 -3.349 1.154 1.00 82.25 99 ALA A CA 1
ATOM 785 C C . ALA A 1 99 ? -5.655 -3.133 1.008 1.00 82.25 99 ALA A C 1
ATOM 787 O O . ALA A 1 99 ? -5.104 -3.373 -0.072 1.00 82.25 99 ALA A O 1
ATOM 788 N N . ASP A 1 100 ? -4.963 -2.749 2.087 1.00 77.31 100 ASP A N 1
ATOM 789 C CA . ASP A 1 100 ? -3.502 -2.592 2.079 1.00 77.31 100 ASP A CA 1
ATOM 790 C C . ASP A 1 100 ? -2.781 -3.919 1.792 1.00 77.31 100 ASP A C 1
ATOM 792 O O . ASP A 1 100 ? -1.862 -3.974 0.968 1.00 77.31 100 ASP A O 1
ATOM 796 N N . PHE A 1 101 ? -3.253 -5.020 2.383 1.00 86.12 101 PHE A N 1
ATOM 797 C CA . PHE A 1 101 ? -2.748 -6.359 2.091 1.00 86.12 101 PHE A CA 1
ATOM 798 C C . PHE A 1 101 ? -2.875 -6.694 0.599 1.00 86.12 101 PHE A C 1
ATOM 800 O O . PHE A 1 101 ? -1.908 -7.146 -0.018 1.00 86.12 101 PHE A O 1
ATOM 807 N N . GLY A 1 102 ? -4.032 -6.416 -0.011 1.00 90.38 102 GLY A N 1
ATOM 808 C CA . GLY A 1 102 ? -4.250 -6.617 -1.445 1.00 90.38 102 GLY A CA 1
ATOM 809 C C . GLY A 1 102 ? -3.285 -5.803 -2.313 1.00 90.38 102 GLY A C 1
ATOM 810 O O . GLY A 1 102 ? -2.692 -6.336 -3.258 1.00 90.38 102 GLY A O 1
ATOM 811 N N . ALA A 1 103 ? -3.064 -4.533 -1.965 1.00 82.25 103 ALA A N 1
ATOM 812 C CA . ALA A 1 103 ? -2.112 -3.669 -2.659 1.00 82.25 103 ALA A CA 1
ATOM 813 C C . ALA A 1 103 ? -0.667 -4.192 -2.534 1.00 82.25 103 ALA A C 1
ATOM 815 O O . ALA A 1 103 ? 0.060 -4.284 -3.529 1.00 82.25 103 ALA A O 1
ATOM 816 N N . ASN A 1 104 ? -0.254 -4.604 -1.333 1.00 80.75 104 ASN A N 1
ATOM 817 C CA . ASN A 1 104 ? 1.068 -5.177 -1.084 1.00 80.75 104 ASN A CA 1
ATOM 818 C C . ASN A 1 104 ? 1.286 -6.508 -1.809 1.00 80.75 104 ASN A C 1
ATOM 820 O O . ASN A 1 104 ? 2.345 -6.722 -2.407 1.00 80.75 104 ASN A O 1
ATOM 824 N N . TRP A 1 105 ? 0.275 -7.374 -1.833 1.00 89.69 105 TRP A N 1
ATOM 825 C CA . TRP A 1 105 ? 0.316 -8.637 -2.563 1.00 89.69 105 TRP A CA 1
ATOM 826 C C . TRP A 1 105 ? 0.546 -8.420 -4.064 1.00 89.69 105 TRP A C 1
ATOM 828 O O . TRP A 1 105 ? 1.428 -9.042 -4.664 1.00 89.69 105 TRP A O 1
ATOM 838 N N . ARG A 1 106 ? -0.181 -7.470 -4.672 1.00 82.69 106 ARG A N 1
ATOM 839 C CA . ARG A 1 106 ? -0.005 -7.096 -6.087 1.00 82.69 106 ARG A CA 1
ATOM 840 C C . ARG A 1 106 ? 1.398 -6.576 -6.374 1.00 82.69 106 ARG A C 1
ATOM 842 O O . ARG A 1 106 ? 2.030 -7.041 -7.324 1.00 82.69 106 ARG A O 1
ATOM 849 N N . ARG A 1 107 ? 1.914 -5.678 -5.526 1.00 81.50 107 ARG A N 1
ATOM 850 C CA . ARG A 1 107 ? 3.296 -5.178 -5.634 1.00 81.50 107 ARG A CA 1
ATOM 851 C C . ARG A 1 107 ? 4.314 -6.319 -5.607 1.00 81.50 107 ARG A C 1
ATOM 853 O O . ARG A 1 107 ? 5.254 -6.319 -6.400 1.00 81.50 107 ARG A O 1
ATOM 860 N N . ARG A 1 108 ? 4.112 -7.322 -4.749 1.00 87.19 108 ARG A N 1
ATOM 861 C CA . ARG A 1 108 ? 5.056 -8.433 -4.572 1.00 87.19 108 ARG A CA 1
ATOM 862 C C . ARG A 1 108 ? 5.091 -9.400 -5.756 1.00 87.19 108 ARG A C 1
ATOM 864 O O . ARG A 1 108 ? 6.177 -9.820 -6.152 1.00 87.19 108 ARG A O 1
ATOM 871 N N . ILE A 1 109 ? 3.941 -9.703 -6.362 1.00 86.75 109 ILE A N 1
ATOM 872 C CA . ILE A 1 109 ? 3.878 -10.535 -7.578 1.00 86.75 109 ILE A CA 1
ATOM 873 C C . ILE A 1 109 ? 4.564 -9.838 -8.757 1.00 86.75 109 ILE A C 1
ATOM 875 O O . ILE A 1 109 ? 5.327 -10.474 -9.488 1.00 86.75 109 ILE A O 1
ATOM 879 N N . LEU A 1 110 ? 4.340 -8.531 -8.926 1.00 79.56 110 LEU A N 1
ATOM 880 C CA . LEU A 1 110 ? 5.010 -7.745 -9.965 1.00 79.56 110 LEU A CA 1
ATOM 881 C C . LEU A 1 110 ? 6.533 -7.796 -9.797 1.00 79.56 110 LEU A C 1
ATOM 883 O O . LEU A 1 110 ? 7.242 -8.100 -10.756 1.00 79.56 110 LEU A O 1
ATOM 887 N N . LEU A 1 111 ? 7.033 -7.597 -8.572 1.00 79.81 111 LEU A N 1
ATOM 888 C CA . LEU A 1 111 ? 8.468 -7.668 -8.279 1.00 79.81 111 LEU A CA 1
ATOM 889 C C . LEU A 1 111 ? 9.056 -9.057 -8.573 1.00 79.81 111 LEU A C 1
ATOM 891 O O . LEU A 1 111 ? 10.121 -9.167 -9.177 1.00 79.81 111 LEU A O 1
ATOM 895 N N . SER A 1 112 ? 8.345 -10.119 -8.187 1.00 86.19 112 SER A N 1
ATOM 896 C CA . SER A 1 112 ? 8.766 -11.504 -8.434 1.00 86.19 112 SER A CA 1
ATOM 897 C C . SER A 1 112 ? 8.830 -11.831 -9.929 1.00 86.19 112 SER A C 1
ATOM 899 O O . SER A 1 112 ? 9.783 -12.458 -10.393 1.00 86.19 112 SER A O 1
ATOM 901 N N . THR A 1 113 ? 7.855 -11.351 -10.701 1.00 80.00 113 THR A N 1
ATOM 902 C CA . THR A 1 113 ? 7.783 -11.588 -12.148 1.00 80.00 113 THR A CA 1
ATOM 903 C C . THR A 1 113 ? 8.912 -10.867 -12.880 1.00 80.00 113 THR A C 1
ATOM 905 O O . THR A 1 113 ? 9.568 -11.447 -13.745 1.00 80.00 113 THR A O 1
ATOM 908 N N . VAL A 1 114 ? 9.191 -9.619 -12.493 1.00 82.00 114 VAL A N 1
ATOM 909 C CA . VAL A 1 114 ? 10.323 -8.848 -13.023 1.00 82.00 114 VAL A CA 1
ATOM 910 C C . VAL A 1 114 ? 11.649 -9.532 -12.683 1.00 82.00 114 VAL A C 1
ATOM 912 O O . VAL A 1 114 ? 12.484 -9.695 -13.570 1.00 82.00 114 VAL A O 1
ATOM 915 N N . GLY A 1 115 ? 11.819 -10.010 -11.447 1.00 83.44 115 GLY A N 1
ATOM 916 C CA . GLY A 1 115 ? 13.019 -10.745 -11.035 1.00 83.44 115 GLY A CA 1
ATOM 917 C C . GLY A 1 115 ? 13.265 -12.006 -11.871 1.00 83.44 115 GLY A C 1
ATOM 918 O O . GLY A 1 115 ? 14.369 -12.213 -12.374 1.00 83.44 115 GLY A O 1
ATOM 919 N N . ASN A 1 116 ? 12.225 -12.811 -12.096 1.00 80.19 116 ASN A N 1
ATOM 920 C CA . ASN A 1 116 ? 12.327 -14.022 -12.914 1.00 80.19 116 ASN A CA 1
ATOM 921 C C . ASN A 1 116 ? 12.609 -13.720 -14.391 1.00 80.19 116 ASN A C 1
ATOM 923 O O . ASN A 1 116 ? 13.397 -14.431 -15.014 1.00 80.19 116 ASN A O 1
ATOM 927 N N . ASN A 1 117 ? 12.017 -12.661 -14.948 1.00 83.56 117 ASN A N 1
ATOM 928 C CA . ASN A 1 117 ? 12.298 -12.239 -16.321 1.00 83.56 117 ASN A CA 1
ATOM 929 C C . ASN A 1 117 ? 13.754 -11.790 -16.491 1.00 83.56 117 ASN A C 1
ATOM 931 O O . ASN A 1 117 ? 14.391 -12.178 -17.464 1.00 83.56 117 ASN A O 1
ATOM 935 N N . ILE A 1 118 ? 14.311 -11.052 -15.525 1.00 79.25 118 ILE A N 1
ATOM 936 C CA . ILE A 1 118 ? 15.723 -10.638 -15.549 1.00 79.25 118 ILE A CA 1
ATOM 937 C C . ILE A 1 118 ? 16.649 -11.858 -15.502 1.00 79.25 118 ILE A C 1
ATOM 939 O O . ILE A 1 118 ? 17.572 -11.964 -16.307 1.00 79.25 118 ILE A O 1
ATOM 943 N N . LEU A 1 119 ? 16.379 -12.812 -14.606 1.00 82.31 119 LEU A N 1
ATOM 944 C CA . LEU A 1 119 ? 17.167 -14.044 -14.506 1.00 82.31 119 LEU A CA 1
ATOM 945 C C . LEU A 1 119 ? 17.099 -14.888 -15.782 1.00 82.31 119 LEU A C 1
ATOM 947 O O . LEU A 1 119 ? 18.084 -15.527 -16.146 1.00 82.31 119 LEU A O 1
ATOM 951 N N . ARG A 1 120 ? 15.949 -14.903 -16.462 1.00 84.75 120 ARG A N 1
ATOM 952 C CA . ARG A 1 120 ? 15.768 -15.641 -17.715 1.00 84.75 120 ARG A CA 1
ATOM 953 C C . ARG A 1 120 ? 16.552 -15.005 -18.865 1.00 84.75 120 ARG A C 1
ATOM 955 O O . ARG A 1 120 ? 17.152 -15.744 -19.634 1.00 84.75 120 ARG A O 1
ATOM 962 N N . THR A 1 121 ? 16.619 -13.675 -18.922 1.00 83.56 121 THR A N 1
ATOM 963 C CA . THR A 1 121 ? 17.432 -12.929 -19.900 1.00 83.56 121 THR A CA 1
ATOM 964 C C . THR A 1 121 ? 18.939 -13.074 -19.671 1.00 83.56 121 THR A C 1
ATOM 966 O O . THR A 1 121 ? 19.706 -12.881 -20.597 1.00 83.56 121 THR A O 1
ATOM 969 N N . MET A 1 122 ? 19.396 -13.404 -18.459 1.00 74.50 122 MET A N 1
ATOM 970 C CA . MET A 1 122 ? 20.828 -13.647 -18.200 1.00 74.50 122 MET A CA 1
ATOM 971 C C . MET A 1 122 ? 21.267 -15.089 -18.479 1.00 74.50 122 MET A C 1
ATOM 973 O O . MET A 1 122 ? 22.460 -15.379 -18.499 1.00 74.50 122 MET A O 1
ATOM 977 N N . ARG A 1 123 ? 20.310 -16.010 -18.622 1.00 72.88 123 ARG A N 1
ATOM 978 C CA . ARG A 1 123 ? 20.562 -17.443 -18.829 1.00 72.88 123 ARG A CA 1
ATOM 979 C C . ARG A 1 123 ? 20.479 -17.873 -20.296 1.00 72.88 123 ARG A C 1
ATOM 981 O O . ARG A 1 123 ? 20.754 -19.038 -20.572 1.00 72.88 123 ARG A O 1
ATOM 988 N N . GLY A 1 124 ? 20.092 -16.973 -21.197 1.00 57.00 124 GLY A N 1
ATOM 989 C CA . GLY A 1 124 ? 20.079 -17.160 -22.649 1.00 57.00 124 GLY A CA 1
ATOM 990 C C . GLY A 1 124 ? 20.731 -15.974 -23.331 1.00 57.00 124 GLY A C 1
ATOM 991 O O . GLY A 1 124 ? 21.269 -16.184 -24.435 1.00 57.00 124 GLY A O 1
#

Mean predicted aligned error: 17.65 Å

Solvent-accessible surface area (backbone atoms only — not comparable to full-atom values): 7657 Å² total; per-residue (Å²): 138,86,84,82,86,77,94,73,87,86,79,84,79,78,78,78,76,77,88,71,77,91,69,74,96,77,80,73,95,72,57,68,70,59,53,52,54,55,52,56,69,46,55,87,46,44,67,61,51,52,50,52,50,49,53,50,51,50,47,54,49,50,64,53,46,47,61,49,51,52,49,50,42,51,67,63,27,62,73,69,68,43,66,67,60,47,52,54,50,51,50,50,48,52,52,51,52,53,51,48,49,53,52,53,52,54,55,50,52,53,55,51,52,52,52,52,51,54,56,53,64,74,76,108

Foldseek 3Di:
DDDDDDPDDDDDDPPPPPPDDPDDPPDPPDDPVVVVVVVVVCVVVVVVVVVLVVLVVVLVVLVVVLVVLVVCCVPPPVVVVNPVSNVVSVVVSVVSVVVSVVSVVVVVVVVVVVVVVVVVVVVD

Radius of gyration: 31.36 Å; Cα contacts (8 Å, |Δi|>4): 25; chains: 1; bounding box: 86×63×52 Å